Protein AF-A0A8R1IEH5-F1 (afdb_monomer)

Radius of gyration: 15.7 Å; Cα contacts (8 Å, |Δi|>4): 101; chains: 1; bounding box: 46×25×36 Å

pLDDT: mean 77.67, std 11.88, range [43.22, 91.5]

Solvent-accessible surface area (backbone atoms only — not comparable to full-atom values): 6646 Å² total; per-residue (Å²): 129,61,67,70,52,50,54,52,52,53,52,51,51,50,52,48,31,65,76,73,18,64,85,45,72,79,33,37,11,47,35,40,47,54,51,48,54,49,52,47,54,50,43,43,75,69,63,39,37,76,48,72,46,84,45,62,94,54,62,37,72,47,70,47,69,41,60,30,97,85,43,54,74,65,55,56,44,49,53,39,59,72,36,77,92,39,57,85,67,84,80,84,89,80,85,79,82,85,67,86,86,78,86,81,84,77,85,129

Sequence (108 aa):
MEEGKMQKYLLAMIDEICKNWVSDANKMIRAARHLESAAQNYIQKSKMIKVGWAAGAGGGGFLYTWLTEQTNPE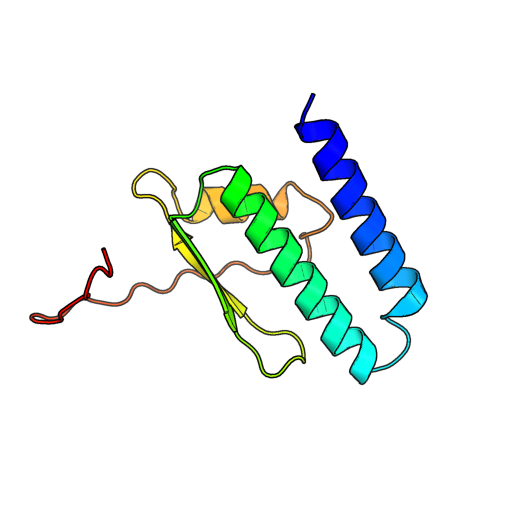DVKNFLSSNPEFSKMTCHTISIPITSPFTLDTIE

Structure (mmCIF, N/CA/C/O backbone):
data_AF-A0A8R1IEH5-F1
#
_entry.id   AF-A0A8R1IEH5-F1
#
loop_
_atom_site.group_PDB
_atom_site.id
_atom_site.type_symbol
_atom_site.label_atom_id
_atom_site.label_alt_id
_atom_site.label_comp_id
_atom_site.label_asym_id
_atom_site.label_entity_id
_atom_site.label_seq_id
_atom_site.pdbx_PDB_ins_code
_atom_site.Cartn_x
_atom_site.Cartn_y
_atom_site.Cartn_z
_atom_site.occupancy
_atom_site.B_iso_or_equiv
_atom_site.auth_seq_id
_atom_site.auth_comp_id
_atom_site.auth_asym_id
_atom_site.auth_atom_id
_atom_site.pdbx_PDB_model_num
ATOM 1 N N . MET A 1 1 ? 4.191 -8.788 20.476 1.00 48.25 1 MET A N 1
ATOM 2 C CA . MET A 1 1 ? 4.892 -9.880 19.750 1.00 48.25 1 MET A CA 1
ATOM 3 C C . MET A 1 1 ? 4.646 -9.872 18.234 1.00 48.25 1 MET A C 1
ATOM 5 O O . MET A 1 1 ? 5.419 -10.509 17.528 1.00 48.25 1 MET A O 1
ATOM 9 N N . GLU A 1 2 ? 3.622 -9.179 17.710 1.00 58.69 2 GLU A N 1
ATOM 10 C CA . GLU A 1 2 ? 3.313 -9.155 16.264 1.00 58.69 2 GLU A CA 1
ATOM 11 C C . GLU A 1 2 ? 4.093 -8.110 15.448 1.00 58.69 2 GLU A C 1
ATOM 13 O O . GLU A 1 2 ? 4.501 -8.424 14.330 1.00 58.69 2 GLU A O 1
ATOM 18 N N . GLU A 1 3 ? 4.373 -6.920 15.995 1.00 56.28 3 GLU A N 1
ATOM 19 C CA . GLU A 1 3 ? 5.089 -5.847 15.272 1.00 56.28 3 GLU A CA 1
ATOM 20 C C . GLU A 1 3 ? 6.470 -6.287 14.768 1.00 56.28 3 GLU A C 1
ATOM 22 O O . GLU A 1 3 ? 6.770 -6.150 13.583 1.00 56.28 3 GLU A O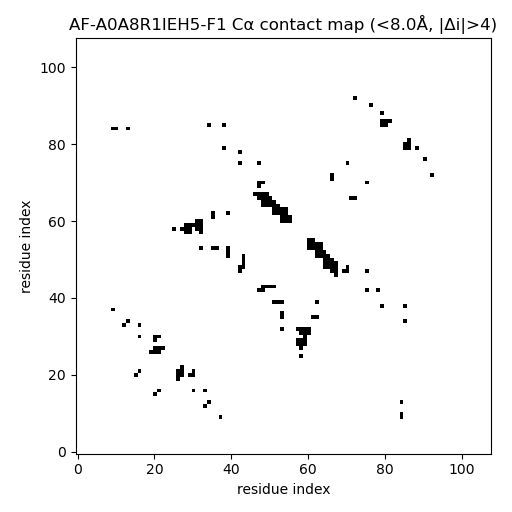 1
ATOM 27 N N . GLY A 1 4 ? 7.278 -6.921 15.626 1.00 70.31 4 GLY A N 1
ATOM 28 C CA . GLY A 1 4 ? 8.614 -7.393 15.243 1.00 70.31 4 GLY A CA 1
ATOM 29 C C . GLY A 1 4 ? 8.602 -8.505 14.185 1.00 70.31 4 GLY A C 1
ATOM 30 O O . GLY A 1 4 ? 9.522 -8.604 13.373 1.00 70.31 4 GLY A O 1
ATOM 31 N N . LYS A 1 5 ? 7.545 -9.330 14.137 1.00 72.06 5 LYS A N 1
ATOM 32 C CA . LYS A 1 5 ? 7.372 -10.325 13.065 1.00 72.06 5 LYS A CA 1
ATOM 33 C C . LYS A 1 5 ? 7.027 -9.648 11.744 1.00 72.06 5 LYS A C 1
ATOM 35 O O . LYS A 1 5 ? 7.600 -10.013 10.725 1.00 72.06 5 LYS A O 1
ATOM 40 N N . MET A 1 6 ? 6.120 -8.672 11.765 1.00 65.75 6 MET A N 1
ATOM 41 C CA . MET A 1 6 ? 5.739 -7.899 10.581 1.00 65.75 6 MET A CA 1
ATOM 42 C C . MET A 1 6 ? 6.951 -7.218 9.957 1.00 65.75 6 MET A C 1
ATOM 44 O O . MET A 1 6 ? 7.244 -7.467 8.791 1.00 65.75 6 MET A O 1
ATOM 48 N N . GLN A 1 7 ? 7.702 -6.454 10.755 1.00 73.69 7 GLN A N 1
ATOM 49 C CA . GLN A 1 7 ? 8.890 -5.740 10.292 1.00 73.69 7 GLN A CA 1
ATOM 50 C C . GLN A 1 7 ? 9.892 -6.679 9.611 1.00 73.69 7 GLN A C 1
ATOM 52 O O . GLN A 1 7 ? 10.406 -6.376 8.537 1.00 73.69 7 GLN A O 1
ATOM 57 N N . LYS A 1 8 ? 10.096 -7.877 10.170 1.00 79.25 8 LYS A N 1
ATOM 58 C CA . LYS A 1 8 ? 10.940 -8.907 9.556 1.00 79.25 8 LYS A CA 1
ATOM 59 C C . LYS A 1 8 ? 10.431 -9.360 8.180 1.00 79.25 8 LYS A C 1
ATOM 61 O O . LYS A 1 8 ? 11.248 -9.569 7.287 1.00 79.25 8 LYS A O 1
ATOM 66 N N . TYR A 1 9 ? 9.118 -9.516 7.993 1.00 77.00 9 TYR A N 1
ATOM 67 C CA . TYR A 1 9 ? 8.543 -9.886 6.692 1.00 77.00 9 TYR A CA 1
ATOM 68 C C . TYR A 1 9 ? 8.710 -8.784 5.647 1.00 77.00 9 TYR A C 1
ATOM 70 O O . TYR A 1 9 ? 9.043 -9.091 4.505 1.00 77.00 9 TYR A O 1
ATOM 78 N N . LEU A 1 10 ? 8.521 -7.520 6.029 1.00 74.62 10 LEU A N 1
ATOM 79 C CA . LEU A 1 10 ? 8.723 -6.389 5.123 1.00 74.62 10 LEU A CA 1
ATOM 80 C C . LEU A 1 10 ? 10.184 -6.278 4.686 1.00 74.62 10 LEU A C 1
ATOM 82 O O . LEU A 1 10 ? 10.455 -6.184 3.492 1.00 74.62 10 LEU A O 1
ATOM 86 N N . LEU A 1 11 ? 11.120 -6.379 5.631 1.00 78.56 11 LEU A N 1
ATOM 87 C CA . LEU A 1 11 ? 12.550 -6.366 5.323 1.00 78.56 11 LEU A CA 1
ATOM 88 C C . LEU A 1 11 ? 12.946 -7.531 4.409 1.00 78.56 11 LEU A C 1
ATOM 90 O O . LEU A 1 11 ? 13.681 -7.325 3.449 1.00 78.56 11 LEU A O 1
ATOM 94 N N . ALA A 1 12 ? 12.421 -8.735 4.657 1.00 81.62 12 ALA A N 1
ATOM 95 C CA . ALA A 1 12 ? 12.657 -9.888 3.790 1.00 81.62 12 ALA A CA 1
ATOM 96 C C . ALA A 1 12 ? 12.092 -9.675 2.376 1.00 81.62 12 ALA A C 1
ATOM 98 O O . ALA A 1 12 ? 12.736 -10.038 1.396 1.00 81.62 12 ALA A O 1
ATOM 99 N N . MET A 1 13 ? 10.916 -9.056 2.256 1.00 80.50 13 MET A N 1
ATOM 100 C CA . MET A 1 13 ? 10.324 -8.739 0.958 1.00 80.50 13 MET A CA 1
ATOM 101 C C . MET A 1 13 ? 11.142 -7.686 0.199 1.00 80.50 13 MET A C 1
ATOM 103 O O . MET A 1 13 ? 11.317 -7.804 -1.009 1.00 80.50 13 MET A O 1
ATOM 107 N N . ILE A 1 14 ? 11.662 -6.668 0.884 1.00 78.75 14 ILE A N 1
ATOM 108 C CA . ILE A 1 14 ? 12.497 -5.633 0.257 1.00 78.75 14 ILE A CA 1
ATOM 109 C C . ILE A 1 14 ? 13.838 -6.200 -0.181 1.00 78.75 14 ILE A C 1
ATOM 111 O O . ILE A 1 14 ? 14.293 -5.901 -1.282 1.00 78.75 14 ILE A O 1
ATOM 115 N N . ASP A 1 15 ? 14.455 -7.032 0.652 1.00 81.56 15 ASP A N 1
ATOM 116 C CA . ASP A 1 15 ? 15.694 -7.723 0.307 1.00 81.56 15 ASP A CA 1
ATOM 117 C C . ASP A 1 15 ? 15.503 -8.608 -0.936 1.00 81.56 15 ASP A C 1
ATOM 119 O O . ASP A 1 15 ? 16.291 -8.532 -1.879 1.00 81.56 15 ASP A O 1
ATOM 123 N N . GLU A 1 16 ? 14.398 -9.357 -0.991 1.00 81.19 16 GLU A N 1
ATOM 124 C CA . GLU A 1 16 ? 13.991 -10.138 -2.160 1.00 81.19 16 GLU A CA 1
ATOM 125 C C . GLU A 1 16 ? 13.822 -9.247 -3.401 1.00 81.19 16 GLU A C 1
ATOM 127 O O . GLU A 1 16 ? 14.439 -9.515 -4.434 1.00 81.19 16 GLU A O 1
ATOM 132 N N . ILE A 1 17 ? 13.057 -8.149 -3.293 1.00 78.88 17 ILE A N 1
ATOM 133 C CA . ILE A 1 17 ? 12.862 -7.151 -4.358 1.00 78.88 17 ILE A CA 1
ATOM 134 C C . ILE A 1 17 ? 14.209 -6.658 -4.895 1.00 78.88 17 ILE A C 1
ATOM 136 O O . ILE A 1 17 ? 14.465 -6.760 -6.095 1.00 78.88 17 ILE A O 1
ATOM 140 N N . CYS A 1 18 ? 15.076 -6.154 -4.019 1.00 77.94 18 CYS A N 1
ATOM 141 C CA . CYS A 1 18 ? 16.361 -5.575 -4.393 1.00 77.94 18 CYS A CA 1
ATOM 142 C C . CYS A 1 18 ? 17.280 -6.596 -5.072 1.00 77.94 18 CYS A C 1
ATOM 144 O O . CYS A 1 18 ? 17.929 -6.263 -6.063 1.00 77.94 18 CYS A O 1
ATOM 146 N N . LYS A 1 19 ? 17.317 -7.838 -4.574 1.00 80.50 19 LYS A N 1
ATOM 147 C CA . LYS A 1 19 ? 18.186 -8.896 -5.108 1.00 80.50 19 LYS A CA 1
ATOM 148 C C . LYS A 1 19 ? 17.719 -9.420 -6.457 1.00 80.50 19 LYS A C 1
ATOM 150 O O . LYS A 1 19 ? 18.534 -9.599 -7.359 1.00 80.50 19 LYS A O 1
ATOM 155 N N . ASN A 1 20 ? 16.421 -9.666 -6.601 1.00 77.31 20 ASN A N 1
ATOM 156 C CA . ASN A 1 20 ? 15.915 -10.457 -7.719 1.00 77.31 20 ASN A CA 1
ATOM 157 C C . ASN A 1 20 ? 15.149 -9.630 -8.749 1.00 77.31 20 ASN A C 1
ATOM 159 O O . ASN A 1 20 ? 15.077 -10.036 -9.912 1.00 77.31 20 ASN A O 1
ATOM 163 N N . TRP A 1 21 ? 14.629 -8.459 -8.366 1.00 75.38 21 TRP A N 1
ATOM 164 C CA . TRP A 1 21 ? 13.577 -7.790 -9.128 1.00 75.38 21 TRP A CA 1
ATOM 165 C C . TRP A 1 21 ? 13.920 -6.382 -9.639 1.00 75.38 21 TRP A C 1
ATOM 167 O O . TRP A 1 21 ? 13.152 -5.828 -10.412 1.00 75.38 21 TRP A O 1
ATOM 177 N N . VAL A 1 22 ? 15.079 -5.803 -9.310 1.00 76.38 22 VAL A N 1
ATOM 178 C CA . VAL A 1 22 ? 15.465 -4.452 -9.797 1.00 76.38 22 VAL A CA 1
ATOM 179 C C . VAL A 1 22 ? 16.378 -4.497 -11.041 1.00 76.38 22 VAL A C 1
ATOM 181 O O . VAL A 1 22 ? 16.829 -3.471 -11.534 1.00 76.38 22 VAL A O 1
ATOM 184 N N . SER A 1 23 ? 16.647 -5.686 -11.590 1.00 77.19 23 SER A N 1
ATOM 185 C CA . SER A 1 23 ? 17.640 -5.881 -12.666 1.00 77.19 23 SER A CA 1
ATOM 186 C C . SER A 1 23 ? 17.174 -5.515 -14.081 1.00 77.19 23 SER A C 1
ATOM 188 O O . SER A 1 23 ? 18.015 -5.241 -14.933 1.00 77.19 23 SER A O 1
ATOM 190 N N . ASP A 1 24 ? 15.867 -5.500 -14.355 1.00 79.00 24 ASP A N 1
ATOM 191 C CA . ASP A 1 24 ? 15.309 -5.115 -15.657 1.00 79.00 24 ASP A CA 1
ATOM 192 C C . ASP A 1 24 ? 13.899 -4.524 -15.516 1.00 79.00 24 ASP A C 1
ATOM 194 O O . ASP A 1 24 ? 13.247 -4.670 -14.479 1.00 79.00 24 ASP A O 1
ATOM 198 N N . ALA A 1 25 ? 13.413 -3.861 -16.569 1.00 69.44 25 ALA A N 1
ATOM 199 C CA . ALA A 1 25 ? 12.131 -3.161 -16.554 1.00 69.44 25 ALA A CA 1
ATOM 200 C C . ALA A 1 25 ? 10.947 -4.063 -16.156 1.00 69.44 25 ALA A C 1
ATOM 202 O O . ALA A 1 25 ? 10.171 -3.686 -15.285 1.00 69.44 25 ALA A O 1
ATOM 203 N N . ASN A 1 26 ? 10.832 -5.278 -16.703 1.00 71.44 26 ASN A N 1
ATOM 204 C CA . ASN A 1 26 ? 9.719 -6.191 -16.398 1.00 71.44 26 ASN A CA 1
ATOM 205 C C . ASN A 1 26 ? 9.745 -6.696 -14.955 1.00 71.44 26 ASN A C 1
ATOM 207 O O . ASN A 1 26 ? 8.716 -7.075 -14.388 1.00 71.44 26 ASN A O 1
ATOM 211 N N . LYS A 1 27 ? 10.927 -6.749 -14.353 1.00 73.00 27 LYS A N 1
ATOM 212 C CA . LYS A 1 27 ? 11.074 -7.112 -12.952 1.00 73.00 27 LYS A CA 1
ATOM 213 C C . LYS A 1 27 ? 10.828 -5.928 -12.016 1.00 73.00 27 LYS A C 1
ATOM 215 O O . LYS A 1 27 ? 10.167 -6.128 -11.000 1.00 73.00 27 LYS A O 1
ATOM 220 N N . MET A 1 28 ? 11.234 -4.709 -12.385 1.00 71.62 28 MET A N 1
ATOM 221 C CA . MET A 1 28 ? 10.949 -3.493 -11.602 1.00 71.62 28 MET A CA 1
ATOM 222 C C . MET A 1 28 ? 9.441 -3.248 -11.462 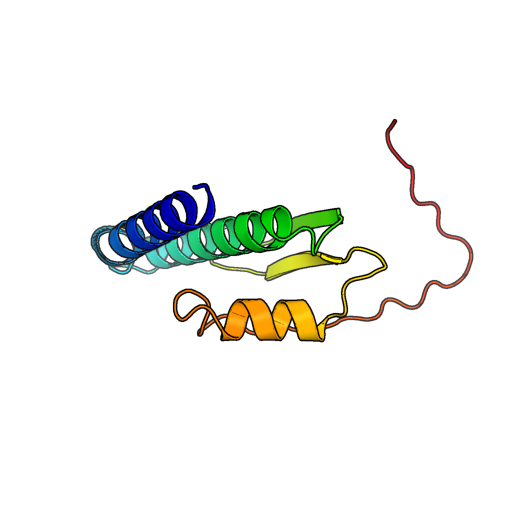1.00 71.62 28 MET A C 1
ATOM 224 O O . MET A 1 28 ? 8.938 -2.895 -10.400 1.00 71.62 28 MET A O 1
ATOM 228 N N . ILE A 1 29 ? 8.722 -3.533 -12.539 1.00 72.06 29 ILE A N 1
ATOM 229 C CA . ILE A 1 29 ? 7.264 -3.607 -12.647 1.00 72.06 29 ILE A CA 1
ATOM 230 C C . ILE A 1 29 ? 6.665 -4.500 -11.534 1.00 72.06 29 ILE A C 1
ATOM 232 O O . ILE A 1 29 ? 5.808 -4.069 -10.759 1.00 72.06 29 ILE A O 1
ATOM 236 N N . ARG A 1 30 ? 7.205 -5.712 -11.351 1.00 74.00 30 ARG A N 1
ATOM 237 C CA . ARG A 1 30 ? 6.795 -6.631 -10.273 1.00 74.00 30 ARG A CA 1
ATOM 238 C C . ARG A 1 30 ? 7.219 -6.155 -8.885 1.00 74.00 30 ARG A C 1
ATOM 240 O O . ARG A 1 30 ? 6.437 -6.274 -7.946 1.00 74.00 30 ARG A O 1
ATOM 247 N N . ALA A 1 31 ? 8.418 -5.590 -8.758 1.00 75.94 31 ALA A N 1
ATOM 248 C CA . ALA A 1 31 ? 8.907 -5.012 -7.510 1.00 75.94 31 ALA A CA 1
ATOM 249 C C . ALA A 1 31 ? 7.968 -3.923 -6.965 1.00 75.94 31 ALA A C 1
ATOM 251 O O . ALA A 1 31 ? 7.625 -3.946 -5.783 1.00 75.94 31 ALA A O 1
ATOM 252 N N . ALA A 1 32 ? 7.496 -3.020 -7.829 1.00 76.88 32 ALA A N 1
ATOM 253 C CA . ALA A 1 32 ? 6.544 -1.977 -7.453 1.00 76.88 32 ALA A CA 1
ATOM 254 C C . ALA A 1 32 ? 5.226 -2.571 -6.927 1.00 76.88 32 ALA A C 1
ATOM 256 O O . ALA A 1 32 ? 4.756 -2.191 -5.856 1.00 76.88 32 ALA A O 1
ATOM 257 N N . ARG A 1 33 ? 4.690 -3.595 -7.602 1.00 79.19 33 ARG A N 1
ATOM 258 C CA . ARG A 1 33 ? 3.463 -4.280 -7.166 1.00 79.19 33 ARG A CA 1
ATOM 259 C C . ARG A 1 33 ? 3.604 -4.977 -5.810 1.00 79.19 33 ARG A C 1
ATOM 261 O O . ARG A 1 33 ? 2.661 -4.993 -5.013 1.00 79.19 33 ARG A O 1
ATOM 268 N N . HIS A 1 34 ? 4.766 -5.565 -5.532 1.00 80.62 34 HIS A N 1
ATOM 269 C CA . HIS A 1 34 ? 5.043 -6.153 -4.221 1.00 80.62 34 HIS A CA 1
ATOM 270 C C . HIS A 1 34 ? 5.103 -5.083 -3.124 1.00 80.62 34 HIS A C 1
ATOM 272 O O . HIS A 1 34 ? 4.525 -5.283 -2.055 1.00 80.62 34 HIS A O 1
ATOM 278 N N . LEU A 1 35 ? 5.713 -3.927 -3.408 1.00 81.75 35 LEU A N 1
ATOM 279 C CA . LEU A 1 35 ? 5.749 -2.791 -2.486 1.00 81.75 35 LEU A CA 1
ATOM 280 C C . LEU A 1 35 ? 4.338 -2.267 -2.164 1.00 81.75 35 LEU A C 1
ATOM 282 O O . LEU A 1 35 ? 3.993 -2.121 -0.994 1.00 81.75 35 LEU A O 1
ATOM 286 N N . GLU A 1 36 ? 3.501 -2.062 -3.185 1.00 85.00 36 GLU A N 1
ATOM 287 C CA . GLU A 1 36 ? 2.098 -1.641 -3.039 1.00 85.00 36 GLU A CA 1
ATOM 288 C C . GLU A 1 36 ? 1.300 -2.620 -2.167 1.00 85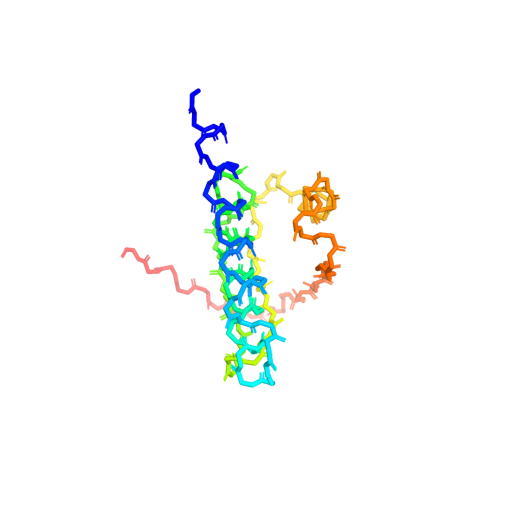.00 36 GLU A C 1
ATOM 290 O O . GLU A 1 36 ? 0.578 -2.218 -1.254 1.00 85.00 36 GLU A O 1
ATOM 295 N N . SER A 1 37 ? 1.479 -3.923 -2.404 1.00 84.50 37 SER A N 1
ATOM 296 C CA . SER A 1 37 ? 0.798 -4.977 -1.644 1.00 84.50 37 SER A CA 1
ATOM 297 C C . SER A 1 37 ? 1.237 -5.007 -0.177 1.00 84.50 37 SER A C 1
ATOM 299 O O . SER A 1 37 ? 0.425 -5.264 0.716 1.00 84.50 37 SER A O 1
ATOM 301 N N . ALA A 1 38 ? 2.514 -4.743 0.104 1.00 86.44 38 ALA A N 1
ATOM 302 C CA . ALA A 1 38 ? 2.994 -4.642 1.477 1.00 86.44 38 ALA A CA 1
ATOM 303 C C . ALA A 1 38 ? 2.460 -3.396 2.179 1.00 86.44 38 ALA A C 1
ATOM 305 O O . ALA A 1 38 ? 1.971 -3.515 3.301 1.00 86.44 38 ALA A O 1
ATOM 306 N N . ALA A 1 39 ? 2.484 -2.239 1.513 1.00 87.44 39 ALA A N 1
ATOM 307 C CA . ALA A 1 39 ? 1.910 -1.009 2.046 1.00 87.44 39 ALA A CA 1
ATOM 308 C C . ALA A 1 39 ? 0.425 -1.202 2.394 1.00 87.44 39 ALA A C 1
ATOM 310 O O . ALA A 1 39 ? 0.011 -0.884 3.508 1.00 87.44 39 ALA A O 1
ATOM 311 N N . GLN A 1 40 ? -0.355 -1.829 1.504 1.00 89.31 40 GLN A N 1
ATOM 312 C CA . GLN A 1 40 ? -1.756 -2.166 1.765 1.00 89.31 40 GLN A CA 1
ATOM 313 C C . GLN A 1 40 ? -1.917 -3.018 3.030 1.00 89.31 40 GLN A C 1
ATOM 315 O O . GLN A 1 40 ? -2.707 -2.675 3.908 1.00 89.31 40 GLN A O 1
ATOM 320 N N . ASN A 1 41 ? -1.154 -4.108 3.146 1.00 87.19 41 ASN A N 1
ATOM 321 C CA . ASN A 1 41 ? -1.218 -4.995 4.309 1.00 87.19 41 ASN A CA 1
ATOM 322 C C . ASN A 1 41 ? -0.857 -4.274 5.613 1.00 87.19 41 ASN A C 1
ATOM 324 O O . ASN A 1 41 ? -1.485 -4.511 6.645 1.00 87.19 41 ASN A O 1
ATOM 328 N N . TYR A 1 42 ? 0.147 -3.401 5.573 1.00 88.25 42 TYR A N 1
ATOM 329 C CA . TYR A 1 42 ? 0.593 -2.634 6.730 1.00 88.25 42 TYR A CA 1
ATOM 330 C C . TYR A 1 42 ? -0.468 -1.636 7.187 1.00 88.25 42 TYR A C 1
ATOM 332 O O . TYR A 1 42 ? -0.864 -1.658 8.350 1.00 88.25 42 TYR A O 1
ATOM 340 N N . ILE A 1 43 ? -0.986 -0.822 6.267 1.00 89.00 43 ILE A N 1
ATOM 341 C CA . ILE A 1 43 ? -2.028 0.166 6.565 1.00 89.00 43 ILE A CA 1
ATOM 342 C C . ILE A 1 43 ? -3.305 -0.537 7.069 1.00 89.00 43 ILE A C 1
ATOM 344 O O . ILE A 1 43 ? -3.946 -0.071 8.014 1.00 89.00 43 ILE A O 1
ATOM 348 N N . GLN A 1 44 ? -3.655 -1.695 6.496 1.00 88.69 44 GLN A N 1
ATOM 349 C CA . GLN A 1 44 ? -4.811 -2.480 6.9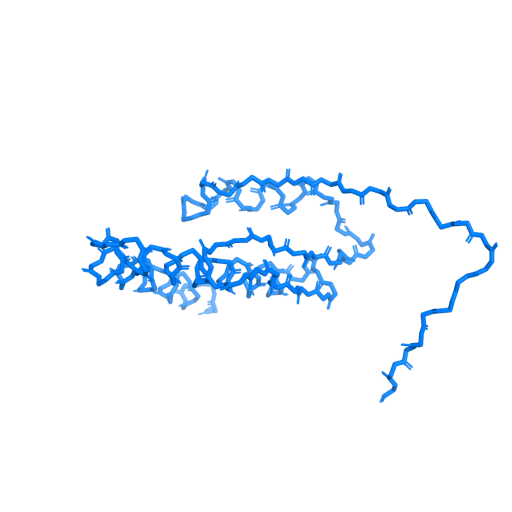31 1.00 88.69 44 GLN A CA 1
ATOM 350 C C . GLN A 1 44 ? -4.638 -3.051 8.342 1.00 88.69 44 GLN A C 1
ATOM 352 O O . GLN A 1 44 ? -5.557 -2.963 9.156 1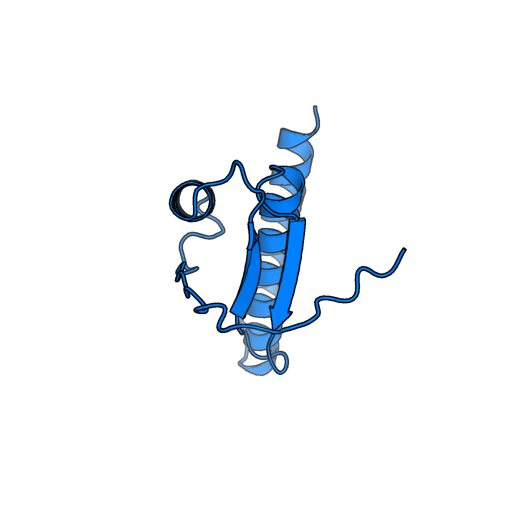.00 88.69 44 GLN A O 1
ATOM 357 N N . LYS A 1 45 ? -3.455 -3.581 8.678 1.00 87.81 45 LYS A N 1
ATOM 358 C CA . LYS A 1 45 ? -3.151 -4.066 10.036 1.00 87.81 45 LYS A CA 1
ATOM 359 C C . LYS A 1 45 ? -3.124 -2.947 11.074 1.00 87.81 45 LYS A C 1
ATOM 361 O O . LYS A 1 45 ? -3.544 -3.174 12.206 1.00 87.81 45 LYS A O 1
ATOM 366 N N . SER A 1 46 ? -2.725 -1.743 10.672 1.00 87.12 46 SER A N 1
ATOM 367 C CA . SER A 1 46 ? -2.823 -0.527 11.487 1.00 87.12 46 SER A CA 1
ATOM 368 C C . SER A 1 46 ? -4.263 -0.015 11.650 1.00 87.12 46 SER A C 1
ATOM 370 O O . SER A 1 46 ? -4.469 1.005 12.298 1.00 87.12 46 SER A O 1
ATOM 372 N N . LYS A 1 47 ? -5.269 -0.708 11.087 1.00 90.31 47 LYS A N 1
ATOM 373 C CA . LYS A 1 47 ? -6.706 -0.368 11.151 1.00 90.31 47 LYS A CA 1
ATOM 374 C C . LYS A 1 47 ? -7.047 1.019 10.589 1.00 90.31 47 LYS A C 1
ATOM 376 O O . LYS A 1 47 ? -8.072 1.601 10.939 1.00 90.31 47 LYS A O 1
ATOM 381 N N . MET A 1 48 ? -6.206 1.522 9.686 1.00 91.25 48 MET A N 1
ATOM 382 C CA . MET A 1 48 ? -6.365 2.839 9.064 1.00 91.25 48 MET A CA 1
ATOM 383 C C . MET A 1 48 ? -7.344 2.825 7.878 1.00 91.25 48 MET A C 1
ATOM 385 O O . MET A 1 48 ? -7.893 3.858 7.501 1.00 91.25 48 MET A O 1
ATOM 389 N N . ILE A 1 49 ? -7.576 1.655 7.269 1.00 90.88 49 ILE A N 1
ATOM 390 C CA . ILE A 1 49 ? -8.396 1.509 6.056 1.00 90.88 49 ILE A CA 1
ATOM 391 C C . ILE A 1 49 ? -9.495 0.459 6.228 1.00 90.88 49 ILE A C 1
ATOM 393 O O . ILE A 1 49 ? -9.279 -0.566 6.875 1.00 90.88 49 ILE A O 1
ATOM 397 N N . LYS A 1 50 ? -10.663 0.705 5.619 1.00 88.00 50 LYS A N 1
ATOM 398 C CA . LYS A 1 50 ? -11.748 -0.282 5.466 1.00 88.00 50 LYS A CA 1
ATOM 399 C C . LYS A 1 50 ? -11.459 -1.234 4.304 1.00 88.00 50 LYS A C 1
ATOM 401 O O . LYS A 1 50 ? -11.633 -2.440 4.435 1.00 88.00 50 LYS A O 1
ATOM 406 N N . VAL A 1 51 ? -10.995 -0.691 3.177 1.00 86.94 51 VAL A N 1
ATOM 407 C CA . VAL A 1 51 ? -10.656 -1.459 1.972 1.00 86.94 51 VAL A CA 1
ATOM 408 C C . VAL A 1 51 ? -9.459 -0.836 1.258 1.00 86.94 51 VAL A C 1
ATOM 410 O O . VAL A 1 51 ? -9.257 0.378 1.306 1.00 86.94 51 VAL A O 1
ATOM 413 N N . GLY A 1 52 ? -8.656 -1.676 0.607 1.00 87.00 52 GLY A N 1
ATOM 414 C CA . GLY A 1 52 ? -7.551 -1.264 -0.250 1.00 87.00 52 GLY A CA 1
ATOM 415 C C . GLY A 1 52 ? -7.589 -2.015 -1.577 1.00 87.00 52 GLY A C 1
ATOM 416 O O . GLY A 1 52 ? -7.942 -3.196 -1.619 1.00 87.00 52 GLY A O 1
ATOM 417 N N . TRP A 1 53 ? -7.225 -1.332 -2.655 1.00 85.12 53 TRP A N 1
ATOM 418 C CA . TRP A 1 53 ? -7.152 -1.902 -3.990 1.00 85.12 53 TRP A CA 1
ATOM 419 C C . TRP A 1 53 ? -5.909 -1.393 -4.718 1.00 85.12 53 TRP A C 1
ATOM 421 O O . TRP A 1 53 ? -5.773 -0.199 -4.986 1.00 85.12 53 TRP A O 1
ATOM 431 N N . ALA A 1 54 ? -4.998 -2.310 -5.037 1.00 83.69 54 ALA A N 1
ATOM 432 C CA . ALA A 1 54 ? -3.861 -2.027 -5.899 1.00 83.69 54 ALA A CA 1
ATOM 433 C C . ALA A 1 54 ? -4.314 -2.050 -7.366 1.00 83.69 54 ALA A C 1
ATOM 435 O O . ALA A 1 54 ? -4.683 -3.100 -7.902 1.00 83.69 54 ALA A O 1
ATOM 436 N N . ALA A 1 55 ? -4.282 -0.890 -8.010 1.00 77.75 55 ALA A N 1
ATOM 437 C CA . ALA A 1 55 ? -4.636 -0.712 -9.406 1.00 77.75 55 ALA A CA 1
ATOM 438 C C . ALA A 1 55 ? -3.388 -0.493 -10.262 1.00 77.75 55 ALA A C 1
ATOM 440 O O . ALA A 1 55 ? -2.532 0.330 -9.945 1.00 77.75 55 ALA A O 1
ATOM 441 N N . GLY A 1 56 ? -3.313 -1.195 -11.390 1.00 71.00 56 GLY A N 1
ATOM 442 C CA . GLY A 1 56 ? -2.227 -1.054 -12.357 1.00 71.00 56 GLY A CA 1
ATOM 443 C C . GLY A 1 56 ? -2.076 -2.293 -13.237 1.00 71.00 56 GLY A C 1
ATOM 444 O O . GLY A 1 56 ? -2.435 -3.404 -12.843 1.00 71.00 56 GLY A O 1
ATOM 445 N N . ALA A 1 57 ? -1.498 -2.124 -14.429 1.00 63.09 57 ALA A N 1
ATOM 446 C CA . ALA A 1 57 ? -1.301 -3.200 -15.412 1.00 63.09 57 ALA A CA 1
ATOM 447 C C . ALA A 1 57 ? -0.110 -4.131 -15.086 1.00 63.09 57 ALA A C 1
ATOM 449 O O . ALA A 1 57 ? 0.409 -4.826 -15.954 1.00 63.09 57 ALA A O 1
ATOM 450 N N . GLY A 1 58 ? 0.343 -4.135 -13.828 1.00 53.12 58 GLY A N 1
ATOM 451 C CA . GLY A 1 58 ? 1.491 -4.907 -13.357 1.00 53.12 58 GLY A CA 1
ATOM 452 C C . GLY A 1 58 ? 2.798 -4.125 -13.298 1.00 53.12 58 GLY A C 1
ATOM 453 O O . GLY A 1 58 ? 3.739 -4.670 -12.748 1.00 53.12 58 GLY A O 1
ATOM 454 N N . GLY A 1 59 ? 2.833 -2.879 -13.792 1.00 53.47 59 GLY A N 1
ATOM 455 C CA . GLY A 1 59 ? 4.025 -2.049 -14.004 1.00 53.47 59 GLY A CA 1
ATOM 456 C C . GLY A 1 59 ? 4.542 -1.187 -12.851 1.00 53.47 59 GLY A C 1
ATOM 457 O O . GLY A 1 59 ? 5.445 -0.378 -13.053 1.00 53.47 59 GLY A O 1
ATOM 458 N N . GLY A 1 60 ? 3.935 -1.319 -11.678 1.00 68.19 60 GLY A N 1
ATOM 459 C CA . GLY A 1 60 ? 3.708 -0.190 -10.782 1.00 68.19 60 GLY A CA 1
ATOM 460 C C . GLY A 1 60 ? 2.360 0.468 -11.080 1.00 68.19 60 GLY A C 1
ATOM 461 O O . GLY A 1 60 ? 1.777 0.281 -12.156 1.00 68.19 60 GLY A O 1
ATOM 462 N N . GLY A 1 61 ? 1.831 1.179 -10.097 1.00 77.00 61 GLY A N 1
ATOM 463 C CA . GLY A 1 61 ? 0.497 1.739 -10.164 1.00 77.00 61 GLY A CA 1
ATOM 464 C C . GLY A 1 61 ? 0.138 2.551 -8.930 1.00 77.00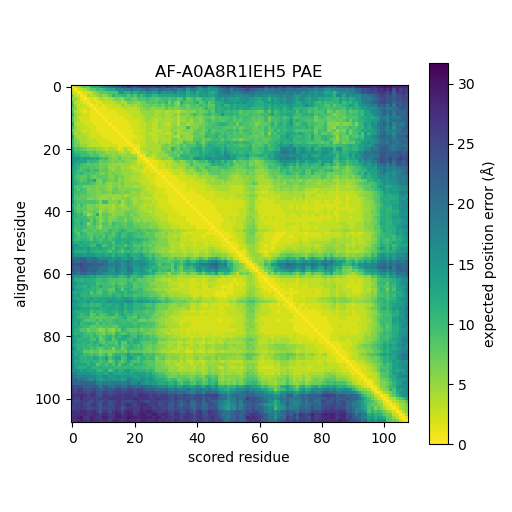 61 GLY A C 1
ATOM 465 O O . GLY A 1 61 ? 0.960 3.275 -8.370 1.00 77.00 61 GLY A O 1
ATOM 466 N N . PHE A 1 62 ? -1.131 2.467 -8.550 1.00 82.50 62 PHE A N 1
ATOM 467 C CA . PHE A 1 62 ? -1.699 3.229 -7.452 1.00 82.50 62 PHE A CA 1
ATOM 468 C C . PHE A 1 62 ? -2.339 2.274 -6.457 1.00 82.50 62 PHE A C 1
ATOM 470 O O . PHE A 1 62 ? -3.133 1.408 -6.824 1.00 82.50 62 PHE A O 1
ATOM 477 N N . LEU A 1 63 ? -2.023 2.461 -5.181 1.00 86.12 63 LEU A N 1
ATOM 478 C CA . LEU A 1 63 ? -2.795 1.865 -4.106 1.00 86.12 63 LEU A CA 1
ATOM 479 C C . LEU A 1 63 ? -3.927 2.829 -3.744 1.00 86.12 63 LEU A C 1
ATOM 481 O O . LEU A 1 63 ? -3.688 3.874 -3.142 1.00 86.12 63 LEU A O 1
ATOM 485 N N . TYR A 1 64 ? -5.156 2.470 -4.103 1.00 87.38 64 TYR A N 1
ATOM 486 C CA . TYR A 1 64 ? -6.347 3.178 -3.652 1.00 87.38 64 TYR A CA 1
ATOM 487 C C . TYR A 1 64 ? -6.786 2.624 -2.305 1.00 87.38 64 TYR A C 1
ATOM 489 O O . TYR A 1 64 ? -6.897 1.409 -2.132 1.00 87.38 64 TYR A O 1
ATOM 497 N N . THR A 1 65 ? -7.062 3.502 -1.349 1.00 87.88 65 THR A N 1
ATOM 498 C CA . THR A 1 65 ? -7.538 3.108 -0.025 1.00 87.88 65 THR A CA 1
ATOM 499 C C . THR A 1 65 ? -8.781 3.887 0.360 1.00 87.88 65 THR A C 1
ATOM 501 O O . THR A 1 65 ? -8.875 5.095 0.155 1.00 87.88 65 THR A O 1
ATOM 504 N N . TRP A 1 66 ? -9.743 3.179 0.945 1.00 88.44 66 TRP A N 1
ATOM 505 C CA . TRP A 1 66 ? -10.860 3.798 1.638 1.00 88.44 66 TRP A CA 1
ATOM 506 C C . TRP A 1 66 ? -10.542 3.831 3.126 1.00 88.44 66 TRP A C 1
ATOM 508 O O . TRP A 1 66 ? -10.392 2.780 3.756 1.00 88.44 66 TRP A O 1
ATOM 518 N N . LEU A 1 67 ? -10.418 5.030 3.685 1.00 90.19 67 LEU A N 1
ATOM 519 C CA . LEU A 1 67 ? -10.045 5.212 5.084 1.00 90.19 67 LEU A CA 1
ATOM 520 C C . LEU A 1 67 ? -11.182 4.792 6.024 1.00 90.19 67 LEU A C 1
ATOM 522 O O . LEU A 1 67 ? -12.362 4.815 5.662 1.00 90.19 67 LEU A O 1
ATOM 526 N N . THR A 1 68 ? -10.836 4.396 7.248 1.00 89.31 68 THR A N 1
ATOM 527 C CA . THR A 1 68 ? -11.837 4.330 8.321 1.00 89.31 68 THR A CA 1
ATOM 528 C C . THR A 1 68 ? -12.279 5.743 8.700 1.00 89.31 68 THR A C 1
ATOM 530 O O . THR A 1 68 ? -11.555 6.709 8.479 1.00 89.31 68 THR A O 1
ATOM 533 N N . GLU A 1 69 ? -13.475 5.881 9.274 1.00 86.62 69 GLU A N 1
ATOM 534 C CA . GLU A 1 69 ? -14.052 7.194 9.621 1.00 86.62 69 GLU A CA 1
ATOM 535 C C . GLU A 1 69 ? -13.191 7.984 10.616 1.00 86.62 69 GLU A C 1
ATOM 537 O O . GLU A 1 69 ? -13.271 9.206 10.676 1.00 86.62 69 GLU A O 1
ATOM 542 N N . GLN A 1 70 ? -12.363 7.281 11.387 1.00 90.38 70 GLN A N 1
ATOM 543 C CA . GLN A 1 70 ? -11.482 7.843 12.404 1.00 90.38 70 GLN A CA 1
ATOM 544 C C . GLN A 1 70 ? -10.091 8.199 11.865 1.00 90.38 70 GLN A C 1
ATOM 546 O O . GLN A 1 70 ? -9.322 8.835 12.579 1.00 90.38 70 GLN A O 1
ATOM 551 N N . THR A 1 71 ? -9.749 7.774 10.647 1.00 91.50 71 THR A N 1
ATOM 552 C CA . THR A 1 71 ? -8.404 7.955 10.090 1.00 91.50 71 THR A CA 1
ATOM 553 C C . THR A 1 71 ? -8.348 9.211 9.235 1.00 91.50 71 THR A C 1
ATOM 555 O O . THR A 1 71 ? -9.059 9.322 8.233 1.00 91.50 71 THR A O 1
ATOM 558 N N . ASN A 1 72 ? -7.458 10.142 9.583 1.00 90.88 72 ASN A N 1
ATOM 559 C CA . ASN A 1 72 ? -7.161 11.283 8.729 1.00 90.88 72 ASN A CA 1
ATOM 560 C C . ASN A 1 72 ? -6.234 10.839 7.577 1.00 90.88 72 ASN A C 1
ATOM 562 O O . ASN A 1 72 ? -5.297 10.073 7.815 1.00 90.88 72 ASN A O 1
ATOM 566 N N . PRO A 1 73 ? -6.421 11.323 6.334 1.00 89.94 73 PRO A N 1
ATOM 567 C CA . PRO A 1 73 ? -5.471 11.065 5.249 1.00 89.94 73 PRO A CA 1
ATOM 568 C C . PRO A 1 73 ? -4.006 11.369 5.604 1.00 89.94 73 PRO A C 1
ATOM 570 O O . PRO A 1 73 ? -3.103 10.652 5.166 1.00 89.94 73 PRO A O 1
ATOM 573 N N . GLU A 1 74 ? -3.758 12.392 6.427 1.00 90.38 74 GLU A N 1
ATOM 574 C CA . GLU A 1 74 ? -2.404 12.742 6.858 1.00 90.38 74 GLU A CA 1
ATOM 575 C C . GLU A 1 74 ? -1.796 11.675 7.783 1.00 90.38 74 GLU A C 1
ATOM 577 O O . GLU A 1 74 ? -0.586 11.472 7.750 1.00 90.38 74 GLU A O 1
ATOM 582 N N . ASP A 1 75 ? -2.603 10.916 8.533 1.00 90.94 75 ASP A N 1
ATOM 583 C CA . ASP A 1 75 ? -2.113 9.818 9.379 1.00 90.94 75 ASP A CA 1
ATOM 584 C C . ASP A 1 75 ? -1.515 8.693 8.532 1.00 90.94 75 ASP A C 1
ATOM 586 O O . ASP A 1 75 ? -0.456 8.158 8.858 1.00 90.94 75 ASP A O 1
ATOM 590 N N . VAL A 1 76 ? -2.150 8.370 7.400 1.00 89.75 76 VAL A N 1
ATOM 591 C CA . VAL A 1 76 ? -1.636 7.370 6.451 1.00 89.75 76 VAL A CA 1
ATOM 592 C C . VAL A 1 76 ? -0.341 7.856 5.811 1.00 89.75 76 VAL A C 1
ATOM 594 O O . VAL A 1 76 ? 0.625 7.100 5.695 1.00 89.75 76 VAL A O 1
ATOM 597 N N . LYS A 1 77 ? -0.289 9.133 5.428 1.00 90.00 77 LYS A N 1
ATOM 598 C CA . LYS A 1 77 ? 0.915 9.740 4.857 1.00 90.00 77 LYS A CA 1
ATOM 599 C C . LYS A 1 77 ? 2.066 9.768 5.861 1.00 90.00 77 LYS A C 1
ATOM 601 O O . LYS A 1 77 ? 3.189 9.408 5.503 1.00 90.00 77 LYS A O 1
ATOM 606 N N . ASN A 1 78 ? 1.790 10.124 7.112 1.00 89.94 78 ASN A N 1
ATOM 607 C CA . ASN A 1 78 ? 2.762 10.089 8.199 1.00 89.94 78 ASN A CA 1
ATOM 608 C C . ASN A 1 78 ? 3.228 8.660 8.475 1.00 89.94 78 ASN A C 1
ATOM 610 O O . ASN A 1 78 ? 4.428 8.431 8.607 1.00 89.94 78 ASN A O 1
ATOM 614 N N . PHE A 1 79 ? 2.313 7.689 8.495 1.00 89.31 79 PHE A N 1
ATOM 615 C CA . PHE A 1 79 ? 2.642 6.278 8.664 1.00 89.31 79 PHE A CA 1
ATOM 616 C C . PHE A 1 79 ? 3.588 5.786 7.566 1.00 89.31 79 PHE A C 1
ATOM 618 O O . PHE A 1 79 ? 4.645 5.241 7.873 1.00 89.31 79 PHE A O 1
ATOM 625 N N . LEU A 1 80 ? 3.264 6.027 6.294 1.00 87.81 80 LEU A N 1
ATOM 626 C CA . LEU A 1 80 ? 4.127 5.645 5.175 1.00 87.81 80 LEU A CA 1
ATOM 627 C C . LEU A 1 80 ? 5.487 6.350 5.241 1.00 87.81 80 LEU A C 1
ATOM 629 O O . LEU A 1 80 ? 6.515 5.703 5.083 1.00 87.81 80 LEU A O 1
ATOM 633 N N . SER A 1 81 ? 5.507 7.646 5.555 1.00 86.19 81 SER A N 1
ATOM 634 C CA . SER A 1 81 ? 6.749 8.430 5.645 1.00 86.19 81 SER A CA 1
ATOM 635 C C . SER A 1 81 ? 7.640 8.014 6.820 1.00 86.19 81 SER A C 1
ATOM 637 O O . SER A 1 81 ? 8.859 8.138 6.742 1.00 86.19 81 SER A O 1
ATOM 639 N N . SER A 1 82 ? 7.044 7.507 7.903 1.00 87.38 82 SER A N 1
ATOM 640 C CA . SER A 1 82 ? 7.762 7.036 9.096 1.00 87.38 82 SER A CA 1
ATOM 641 C C . SER A 1 82 ? 8.421 5.667 8.900 1.00 87.38 82 SER A C 1
ATOM 643 O O . SER A 1 82 ? 9.246 5.269 9.718 1.00 87.38 82 SER A O 1
ATOM 645 N N . ASN A 1 83 ? 8.068 4.945 7.833 1.00 84.38 83 ASN A N 1
ATOM 646 C CA . ASN A 1 83 ? 8.662 3.663 7.468 1.00 84.38 83 ASN A CA 1
ATOM 647 C C . ASN A 1 83 ? 9.600 3.883 6.265 1.00 84.38 83 ASN A C 1
ATOM 649 O O . ASN A 1 83 ? 9.115 4.106 5.150 1.00 84.38 83 ASN A O 1
ATOM 653 N N . PRO A 1 84 ? 10.937 3.841 6.447 1.00 84.06 84 PRO A N 1
ATOM 654 C CA . PRO A 1 84 ? 11.916 4.076 5.377 1.00 84.06 84 PRO A CA 1
ATOM 655 C C . PRO A 1 84 ? 11.671 3.242 4.115 1.00 84.06 84 PRO A C 1
ATOM 657 O O . PRO A 1 84 ? 11.964 3.673 3.000 1.00 84.06 84 PRO A O 1
ATOM 660 N N . GLU A 1 85 ? 11.090 2.062 4.292 1.00 81.00 85 GLU A N 1
ATOM 661 C CA . GLU A 1 85 ? 10.681 1.116 3.264 1.00 81.00 85 GLU A CA 1
ATOM 662 C C . GLU A 1 85 ? 9.688 1.695 2.249 1.00 81.00 85 GLU A C 1
ATOM 664 O O . GLU A 1 85 ? 9.742 1.355 1.067 1.00 81.00 85 GLU A O 1
ATOM 669 N N . PHE A 1 86 ? 8.808 2.594 2.691 1.00 84.19 86 PHE A N 1
ATOM 670 C CA . PHE A 1 86 ? 7.794 3.238 1.857 1.00 84.19 86 PHE A CA 1
ATOM 671 C C . PHE A 1 86 ? 8.155 4.684 1.500 1.00 84.19 86 PHE A C 1
ATOM 673 O O .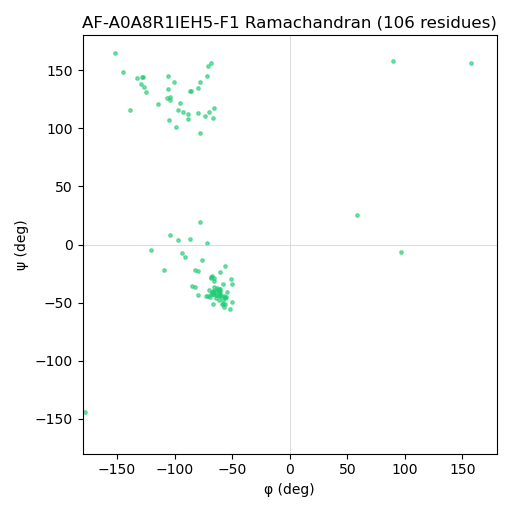 PHE A 1 86 ? 7.355 5.372 0.874 1.00 84.19 86 PHE A O 1
ATOM 680 N N . SER A 1 87 ? 9.370 5.139 1.826 1.00 78.12 87 SER A N 1
ATOM 681 C CA . SER A 1 87 ? 9.829 6.529 1.637 1.00 78.12 87 SER A CA 1
ATOM 682 C C . SER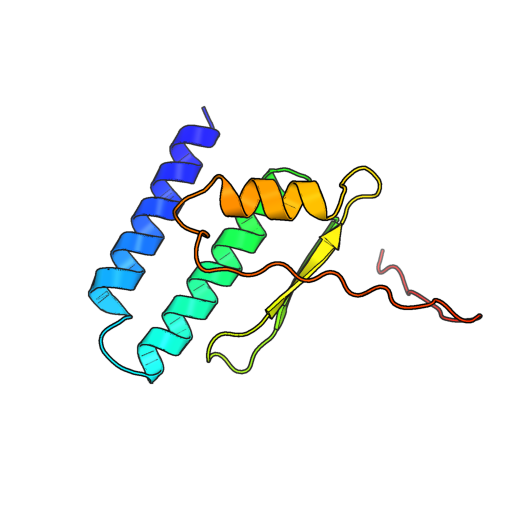 A 1 87 ? 9.728 7.067 0.203 1.00 78.12 87 SER A C 1
ATOM 684 O O . SER A 1 87 ? 9.752 8.277 -0.005 1.00 78.12 87 SER A O 1
ATOM 686 N N . LYS A 1 88 ? 9.619 6.183 -0.795 1.00 77.94 88 LYS A N 1
ATOM 687 C CA . LYS A 1 88 ? 9.456 6.544 -2.212 1.00 77.94 88 LYS A CA 1
ATOM 688 C C . LYS A 1 88 ? 7.998 6.605 -2.678 1.00 77.94 88 LYS A C 1
ATOM 690 O O . LYS A 1 88 ? 7.757 6.995 -3.816 1.00 77.94 88 LYS A O 1
ATOM 695 N N . MET A 1 89 ? 7.039 6.204 -1.845 1.00 82.44 89 MET A N 1
ATOM 696 C CA . MET A 1 89 ? 5.616 6.313 -2.161 1.00 82.44 89 MET A CA 1
ATOM 697 C C . MET A 1 89 ? 5.140 7.745 -1.913 1.00 82.44 89 MET A C 1
ATOM 699 O O . MET A 1 89 ? 5.423 8.332 -0.870 1.00 82.44 89 MET A O 1
ATOM 703 N N . THR A 1 90 ? 4.376 8.300 -2.851 1.00 84.12 90 THR A N 1
ATOM 704 C CA . THR A 1 90 ? 3.682 9.576 -2.660 1.00 84.12 90 THR A CA 1
ATOM 705 C C . THR A 1 90 ? 2.217 9.323 -2.324 1.00 84.12 90 THR A C 1
ATOM 707 O O . THR A 1 90 ? 1.579 8.432 -2.881 1.00 84.12 90 THR A O 1
ATOM 710 N N . CYS A 1 91 ? 1.674 10.102 -1.389 1.00 85.75 91 CYS A N 1
ATOM 711 C CA . CYS A 1 91 ? 0.283 9.983 -0.962 1.00 85.75 91 CYS A CA 1
ATOM 712 C C . CYS A 1 91 ? -0.521 11.165 -1.512 1.00 85.75 91 CYS A C 1
ATOM 714 O O . CYS A 1 91 ? -0.147 12.320 -1.301 1.00 85.75 91 CYS A O 1
ATOM 716 N N . HIS A 1 92 ? -1.618 10.873 -2.209 1.00 84.06 92 HIS A N 1
ATOM 717 C CA . HIS A 1 92 ? -2.506 11.869 -2.804 1.00 84.06 92 HIS A CA 1
ATOM 718 C C . HIS A 1 92 ? -3.942 11.614 -2.345 1.00 84.06 92 HIS A C 1
ATOM 720 O O . HIS A 1 92 ? -4.405 10.476 -2.371 1.00 84.06 92 HIS A O 1
ATOM 726 N N . THR A 1 93 ? -4.650 12.674 -1.961 1.00 82.75 93 THR A N 1
ATOM 727 C CA . THR A 1 93 ? -6.055 12.598 -1.543 1.00 82.75 93 THR A CA 1
ATOM 728 C C . THR A 1 93 ? -6.940 13.119 -2.665 1.00 82.75 93 THR A C 1
ATOM 730 O O . THR A 1 93 ? -6.737 14.231 -3.149 1.00 82.75 93 THR A O 1
ATOM 733 N N . ILE A 1 94 ? -7.931 12.325 -3.068 1.00 74.75 94 ILE A N 1
ATOM 734 C CA . ILE A 1 94 ? -8.949 12.720 -4.043 1.00 74.75 94 ILE A CA 1
ATOM 735 C C . ILE A 1 94 ? -10.289 12.758 -3.313 1.00 74.75 94 ILE A C 1
ATOM 737 O O . ILE A 1 94 ? -10.731 11.745 -2.776 1.00 74.75 94 ILE A O 1
ATOM 741 N N . SER A 1 95 ? -10.937 13.921 -3.301 1.00 69.62 95 SER A N 1
ATOM 742 C CA . SER A 1 95 ? -12.299 14.065 -2.786 1.00 69.62 95 SER A CA 1
ATOM 743 C C . SER A 1 95 ? -13.278 13.896 -3.938 1.00 69.62 95 SER A C 1
ATOM 745 O O . SER A 1 95 ? -13.306 14.722 -4.848 1.00 69.62 95 SER A O 1
ATOM 747 N N . ILE A 1 96 ? -14.075 12.830 -3.909 1.00 69.75 96 ILE A N 1
ATOM 748 C CA . ILE A 1 96 ? -15.139 12.617 -4.893 1.00 69.75 96 ILE A CA 1
ATOM 749 C C . ILE A 1 96 ? -16.400 13.304 -4.353 1.00 69.75 96 ILE A C 1
ATOM 751 O O . ILE A 1 96 ? -16.924 12.864 -3.327 1.00 69.75 96 ILE A O 1
ATOM 755 N N . PRO A 1 97 ? -16.892 14.389 -4.982 1.00 63.53 97 PRO A N 1
ATOM 756 C CA . PRO A 1 97 ? -18.151 14.991 -4.580 1.00 63.53 97 PRO A CA 1
ATOM 757 C C . PRO A 1 97 ? -19.280 14.001 -4.865 1.00 63.53 97 PRO A C 1
ATOM 759 O O . PRO A 1 97 ? -19.527 13.618 -6.006 1.00 63.53 97 PRO A O 1
ATOM 762 N N . ILE A 1 98 ? -19.963 13.580 -3.808 1.00 65.75 98 ILE A N 1
ATOM 763 C CA . ILE A 1 98 ? -21.144 12.736 -3.913 1.00 65.75 98 ILE A CA 1
ATOM 764 C C . ILE A 1 98 ? -22.313 13.636 -4.330 1.00 65.75 98 ILE A C 1
ATOM 766 O O . ILE A 1 98 ? -22.923 14.301 -3.494 1.00 65.75 98 ILE A O 1
ATOM 770 N N . THR A 1 99 ? -22.620 13.701 -5.625 1.00 67.25 99 THR A N 1
ATOM 771 C CA . THR A 1 99 ? -23.879 14.298 -6.092 1.00 67.25 99 THR A CA 1
ATOM 772 C C . THR A 1 99 ? -24.981 13.245 -6.086 1.00 67.25 99 THR A C 1
ATOM 774 O O . THR A 1 99 ? -24.784 12.126 -6.554 1.00 67.25 99 THR A O 1
ATOM 777 N N . SER A 1 100 ? -26.136 13.598 -5.522 1.00 59.53 100 SER A N 1
ATOM 778 C CA . SER A 1 100 ? -27.245 12.669 -5.294 1.00 59.53 100 SER A CA 1
ATOM 779 C C . SER A 1 100 ? -27.968 12.261 -6.594 1.00 59.53 100 SER A C 1
ATOM 781 O O . SER A 1 100 ? -28.158 13.135 -7.445 1.00 59.53 100 SER A O 1
ATOM 783 N N . PRO A 1 101 ? -28.455 11.006 -6.725 1.00 56.78 101 PRO A N 1
ATOM 784 C CA . PRO A 1 101 ? -28.205 9.850 -5.860 1.00 56.78 101 PRO A CA 1
ATOM 785 C C . PRO A 1 101 ? -27.253 8.830 -6.511 1.00 56.78 101 PRO A C 1
ATOM 787 O O . PRO A 1 101 ? -27.315 8.580 -7.714 1.00 56.78 101 PRO A O 1
ATOM 790 N N . PHE A 1 102 ? -26.413 8.188 -5.695 1.00 54.22 102 PHE A N 1
ATOM 791 C CA . PHE A 1 102 ? -25.647 7.002 -6.089 1.00 54.22 102 PHE A CA 1
ATOM 792 C C . PHE A 1 102 ? -25.857 5.888 -5.060 1.00 54.22 102 PHE A C 1
ATOM 794 O O . PHE A 1 102 ? -25.993 6.160 -3.866 1.00 54.22 102 PHE A O 1
ATOM 801 N N . THR A 1 103 ? -25.897 4.645 -5.532 1.00 54.22 103 THR A N 1
ATOM 802 C CA . THR A 1 103 ? -26.090 3.459 -4.693 1.00 54.22 103 THR A CA 1
ATOM 803 C C . THR A 1 103 ? -24.752 2.745 -4.530 1.00 54.22 103 THR A C 1
ATOM 805 O O . THR A 1 103 ? -24.103 2.406 -5.518 1.00 54.22 103 THR A O 1
ATOM 808 N N . LEU A 1 104 ? -24.335 2.537 -3.281 1.00 55.62 104 LEU A N 1
ATOM 809 C CA . LEU A 1 104 ? -23.263 1.617 -2.908 1.00 55.62 104 LEU A CA 1
ATOM 810 C C . LEU A 1 104 ? -23.935 0.333 -2.429 1.00 55.62 104 LEU A C 1
ATOM 812 O O . LEU A 1 104 ? -24.425 0.290 -1.302 1.00 55.62 104 LEU A O 1
ATOM 816 N N . ASP A 1 105 ? -23.984 -0.686 -3.282 1.00 52.28 105 ASP A N 1
ATOM 817 C CA . ASP A 1 105 ? -24.446 -2.007 -2.866 1.00 52.28 105 ASP A CA 1
ATOM 818 C C . ASP A 1 105 ? -23.434 -2.583 -1.867 1.00 52.28 105 ASP A C 1
ATOM 820 O O . ASP A 1 105 ? -22.298 -2.922 -2.210 1.00 52.28 105 ASP A O 1
ATOM 824 N N . THR A 1 106 ? -23.831 -2.657 -0.599 1.00 48.44 106 THR A N 1
ATOM 825 C CA . THR A 1 106 ? -23.133 -3.456 0.405 1.00 48.44 106 THR A CA 1
ATOM 826 C C . THR A 1 106 ? -23.445 -4.919 0.134 1.00 48.44 106 THR A C 1
ATOM 828 O O . THR A 1 106 ? -24.581 -5.350 0.313 1.00 48.44 106 THR A O 1
ATOM 831 N N . ILE A 1 107 ? -22.447 -5.674 -0.321 1.00 47.53 107 ILE A N 1
ATOM 832 C CA . ILE A 1 107 ? -22.523 -7.136 -0.365 1.00 47.53 107 ILE A CA 1
ATOM 833 C C . ILE A 1 107 ? -22.475 -7.620 1.093 1.00 47.53 107 ILE A C 1
ATOM 835 O O . ILE A 1 107 ? -21.473 -7.378 1.772 1.00 47.53 107 ILE A O 1
ATOM 839 N N . GLU A 1 108 ? -23.577 -8.214 1.562 1.00 43.22 108 GLU A N 1
ATOM 840 C CA . GLU A 1 108 ? -23.680 -8.940 2.843 1.00 43.22 108 GLU A CA 1
ATOM 841 C C . GLU A 1 108 ? -22.830 -10.218 2.854 1.00 43.22 108 GLU A C 1
ATOM 843 O O . GLU A 1 108 ? -22.759 -10.905 1.805 1.00 43.22 108 GLU A O 1
#

Mean predicted aligned error: 9.25 Å

Nearest PDB structures (foldseek):
  8xh6-assembly1_A  TM=5.949E-01  e=9.944E+00  human gammaherpesvirus 4
  8q90-assembly1_B  TM=4.906E-01  e=9.944E+00  Haloferax mediterranei

Secondary structure (DSSP, 8-state):
--HHHHHHHHHHHHHHIIIIISSSHHHHHHHHHHHHHHHHHHHHHTT-EEEEEEESSSSS-EEEEEEPTT--HHHHHHHHHHSGGGTT-----------S--------

Foldseek 3Di:
DVVVVLVVVLVVLVVCLVVPQPPDQLSLLQSLVSLLVSLQVVCVVVVQFPDWDADDPSRHGDIDTHGDPPHDLVNSVVVLCVDPSNVPDDRDDDDDDCDPDDDDDDDD

Organism: Caenorhabditis japonica (NCBI:txid281687)